Protein AF-A0A945E9T0-F1 (afdb_monomer_lite)

Sequence (57 aa):
EVRQKNGFTQEELGTNVGVSRQTIISIERYRYKPTLELAMKIAQKLNIKIEKLFYFE

Radius of gyration: 10.13 Å; chains: 1; bounding box: 22×21×26 Å

Foldseek 3Di:
DLCVVQVDDLQRLQVQLVHHSVVSVCVVVVNDDDDPSSLVSSCVSSVHDSVVRDDDD

Secondary structure (DSSP, 8-state):
-HHHHTT--HHHHHHHHTS-HHHHHHHHTTSS---HHHHHHHHHHTTS-GGGT----

Structure (mmCIF, N/CA/C/O backbone):
data_AF-A0A945E9T0-F1
#
_entry.id   AF-A0A945E9T0-F1
#
loop_
_atom_site.group_PDB
_atom_site.id
_atom_site.type_symbol
_atom_site.label_atom_id
_atom_site.label_alt_id
_atom_site.label_comp_id
_atom_site.label_asym_id
_atom_site.label_entity_id
_atom_site.label_seq_id
_atom_site.pdbx_PDB_ins_code
_atom_site.Cartn_x
_atom_site.Cartn_y
_atom_site.Cartn_z
_atom_site.occupancy
_atom_site.B_iso_or_equiv
_atom_site.auth_seq_id
_atom_site.auth_comp_id
_atom_site.auth_asym_id
_atom_site.auth_atom_id
_atom_site.pdbx_PDB_model_num
ATOM 1 N N . GLU A 1 1 ? -10.268 2.469 -5.096 1.00 75.75 1 GLU A N 1
ATOM 2 C CA . GLU A 1 1 ? -11.555 1.825 -4.727 1.00 75.75 1 GLU A CA 1
ATOM 3 C C . GLU A 1 1 ? -11.398 0.514 -3.960 1.00 75.75 1 GLU A C 1
ATOM 5 O O . GLU A 1 1 ? -12.033 0.356 -2.926 1.00 75.75 1 GLU A O 1
ATOM 10 N N . VAL A 1 2 ? -10.549 -0.418 -4.407 1.00 88.00 2 VAL A N 1
ATOM 11 C CA . VAL A 1 2 ? -10.380 -1.729 -3.747 1.00 88.00 2 VAL A CA 1
ATOM 12 C C . VAL A 1 2 ? -10.048 -1.624 -2.253 1.00 88.00 2 VAL A C 1
ATOM 14 O O . VAL A 1 2 ? -10.648 -2.320 -1.436 1.00 88.00 2 VAL A O 1
ATOM 17 N N . ARG A 1 3 ? -9.123 -0.729 -1.891 1.00 92.44 3 ARG A N 1
ATOM 18 C CA . ARG A 1 3 ? -8.746 -0.477 -0.495 1.00 92.44 3 ARG A CA 1
ATOM 19 C C . ARG A 1 3 ? -9.948 -0.087 0.372 1.00 92.44 3 ARG A C 1
ATOM 21 O O . ARG A 1 3 ? -10.125 -0.645 1.446 1.00 92.44 3 ARG A O 1
ATOM 28 N N . GLN A 1 4 ? -10.786 0.830 -0.117 1.00 90.00 4 GLN A N 1
ATOM 29 C CA . GLN A 1 4 ? -11.976 1.308 0.600 1.00 90.00 4 GLN A CA 1
ATOM 30 C C . GLN A 1 4 ? -13.008 0.190 0.794 1.00 90.00 4 GLN A C 1
ATOM 32 O O . GLN A 1 4 ? -13.582 0.082 1.870 1.00 90.00 4 GLN A O 1
ATOM 37 N N . LYS A 1 5 ? -13.193 -0.688 -0.204 1.00 90.81 5 LYS A N 1
ATOM 38 C CA . LYS A 1 5 ? -14.074 -1.868 -0.087 1.00 90.81 5 LYS A CA 1
ATOM 39 C C . LYS A 1 5 ? -13.608 -2.865 0.979 1.00 90.81 5 LYS A C 1
ATOM 41 O O . LYS A 1 5 ? -14.426 -3.598 1.513 1.00 90.81 5 LYS A O 1
ATOM 46 N N . ASN A 1 6 ? -12.313 -2.869 1.293 1.00 89.38 6 ASN A N 1
ATOM 47 C CA . ASN A 1 6 ? -11.723 -3.670 2.365 1.00 89.38 6 ASN A CA 1
ATOM 48 C C . ASN A 1 6 ? -11.667 -2.924 3.713 1.00 89.38 6 ASN A C 1
ATOM 50 O O . ASN A 1 6 ? -11.037 -3.407 4.645 1.00 89.38 6 ASN A O 1
ATOM 54 N N . GLY A 1 7 ? -12.283 -1.742 3.824 1.00 92.19 7 GLY A N 1
ATOM 55 C CA . GLY A 1 7 ? -12.349 -0.977 5.073 1.00 92.19 7 GLY A CA 1
ATOM 56 C C . GLY A 1 7 ? -11.045 -0.294 5.493 1.00 92.19 7 GLY A C 1
ATOM 57 O O . GLY A 1 7 ? -11.014 0.333 6.543 1.00 92.19 7 GLY A O 1
ATOM 58 N N . PHE A 1 8 ? -9.982 -0.361 4.688 1.00 94.00 8 PHE A N 1
ATOM 59 C CA . PHE A 1 8 ? -8.703 0.256 5.038 1.00 94.00 8 PHE A CA 1
ATOM 60 C C . PHE A 1 8 ? -8.669 1.736 4.677 1.00 94.00 8 PHE A C 1
ATOM 62 O O . PHE A 1 8 ? -9.029 2.119 3.561 1.00 94.00 8 PHE A O 1
ATOM 69 N N . THR A 1 9 ? -8.102 2.567 5.545 1.00 96.00 9 THR A N 1
ATOM 70 C CA . THR A 1 9 ? -7.531 3.872 5.187 1.00 96.00 9 THR A CA 1
ATOM 71 C C . THR A 1 9 ? -6.172 3.709 4.483 1.00 96.00 9 THR A C 1
ATOM 73 O O . THR A 1 9 ? -5.571 2.634 4.470 1.00 96.00 9 THR A O 1
ATOM 76 N N . GLN A 1 10 ? -5.669 4.769 3.837 1.00 95.88 10 GLN A N 1
ATOM 77 C CA . GLN A 1 10 ? -4.344 4.736 3.186 1.00 95.88 10 GLN A CA 1
ATOM 78 C C . GLN A 1 10 ? -3.211 4.579 4.201 1.00 95.88 10 GLN A C 1
ATOM 80 O O . GLN A 1 10 ? -2.190 3.968 3.900 1.00 95.88 10 GLN A O 1
ATOM 85 N N . GLU A 1 11 ? -3.395 5.157 5.384 1.00 97.06 11 GLU A N 1
ATOM 86 C CA . GLU A 1 11 ? -2.451 5.069 6.489 1.00 97.06 11 GLU A CA 1
ATOM 87 C C . GLU A 1 11 ? -2.402 3.653 7.050 1.00 97.06 11 GLU A C 1
ATOM 89 O O . GLU A 1 11 ? -1.326 3.069 7.104 1.00 97.06 11 GLU A O 1
ATOM 94 N N . GLU A 1 12 ? -3.557 3.051 7.347 1.00 96.56 12 GLU A N 1
ATOM 95 C CA . GLU A 1 12 ? -3.615 1.669 7.832 1.00 96.56 12 GLU A CA 1
ATOM 96 C C . GLU A 1 12 ? -3.036 0.684 6.823 1.00 96.56 12 GLU A C 1
ATOM 98 O O . GLU A 1 12 ? -2.274 -0.201 7.212 1.00 96.56 12 GLU A O 1
ATOM 103 N N . LEU A 1 13 ? -3.357 0.824 5.530 1.00 96.25 13 LEU A N 1
ATOM 104 C CA . LEU A 1 13 ? -2.770 -0.045 4.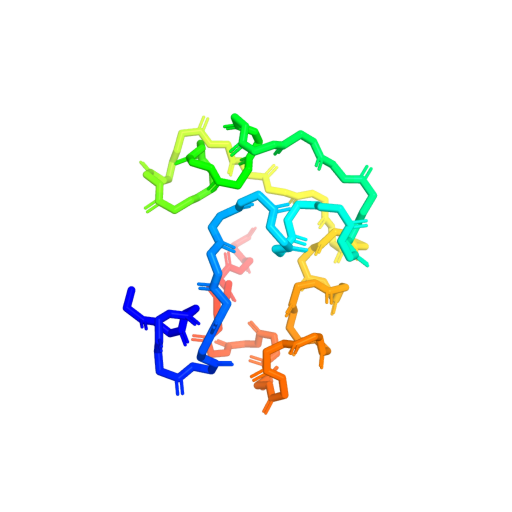511 1.00 96.25 13 LEU A CA 1
ATOM 105 C C . LEU A 1 13 ? -1.24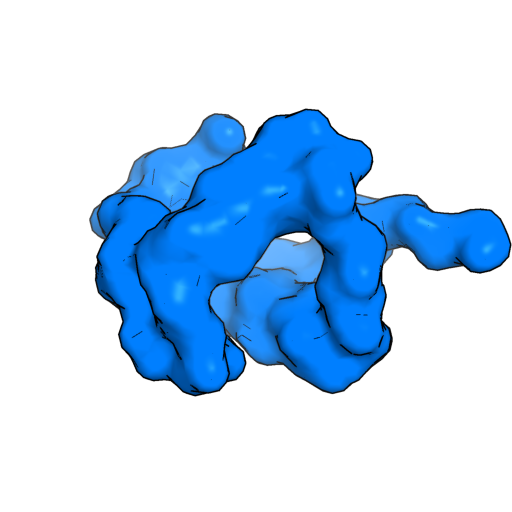9 0.132 4.457 1.00 96.25 13 LEU A C 1
ATOM 107 O O . LEU A 1 13 ? -0.535 -0.865 4.405 1.00 96.25 13 LEU A O 1
ATOM 111 N N . GLY A 1 14 ? -0.765 1.377 4.510 1.00 96.88 14 GLY A N 1
ATOM 112 C CA . GL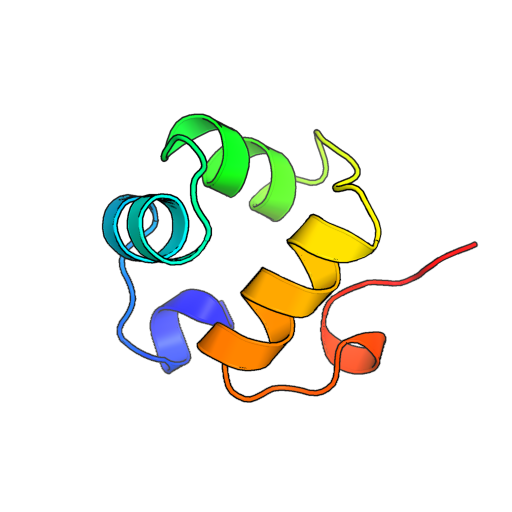Y A 1 14 ? 0.661 1.695 4.533 1.00 96.88 14 GLY A CA 1
ATOM 113 C C . GLY A 1 14 ? 1.369 1.025 5.705 1.00 96.88 14 GLY A C 1
ATOM 114 O O . GLY A 1 14 ? 2.291 0.237 5.495 1.00 96.88 14 GLY A O 1
ATOM 115 N N . THR A 1 15 ? 0.871 1.246 6.920 1.00 96.62 15 THR A N 1
ATOM 116 C CA . THR A 1 15 ? 1.392 0.631 8.147 1.00 96.62 15 THR A CA 1
ATOM 117 C C . THR A 1 15 ? 1.392 -0.897 8.059 1.00 96.62 15 THR A C 1
ATOM 119 O O . THR A 1 15 ? 2.391 -1.532 8.386 1.00 96.62 15 THR A O 1
ATOM 122 N N . ASN A 1 16 ? 0.319 -1.502 7.538 1.00 95.06 16 ASN A N 1
ATOM 123 C CA . ASN A 1 16 ? 0.204 -2.958 7.396 1.00 95.06 16 ASN A CA 1
ATOM 124 C C . ASN A 1 16 ? 1.189 -3.577 6.395 1.00 95.06 16 ASN A C 1
ATOM 126 O O . ASN A 1 16 ? 1.516 -4.759 6.529 1.00 95.06 16 ASN A O 1
ATOM 130 N N . VAL A 1 17 ? 1.621 -2.826 5.378 1.00 95.81 17 VAL A N 1
ATOM 131 C CA . VAL A 1 17 ? 2.570 -3.307 4.356 1.00 95.81 17 VAL A CA 1
ATOM 132 C C . VAL A 1 17 ? 3.977 -2.722 4.525 1.00 95.81 17 VAL A C 1
ATOM 134 O O . VAL A 1 17 ? 4.854 -3.006 3.710 1.00 95.81 17 VAL A O 1
ATOM 137 N N . GLY A 1 18 ? 4.210 -1.955 5.596 1.00 95.75 18 GLY A N 1
ATOM 138 C CA . GLY A 1 18 ? 5.517 -1.407 5.964 1.00 95.75 18 GLY A CA 1
ATOM 139 C C . GLY A 1 18 ? 5.956 -0.194 5.140 1.00 95.75 18 GLY A C 1
ATOM 140 O O . GLY A 1 18 ? 7.151 -0.000 4.935 1.00 95.75 18 GLY A O 1
ATOM 141 N N . VAL A 1 19 ? 5.017 0.611 4.635 1.00 96.81 19 VAL A N 1
ATOM 142 C CA . VAL A 1 19 ? 5.314 1.818 3.846 1.00 96.81 19 VAL A CA 1
ATOM 143 C C . VAL A 1 19 ? 4.531 3.027 4.339 1.00 96.81 19 VAL A C 1
ATOM 145 O O . VAL A 1 19 ? 3.515 2.915 5.019 1.00 96.81 19 VAL A O 1
ATOM 148 N N . SER A 1 20 ? 4.978 4.221 3.960 1.00 97.44 20 SER A N 1
ATOM 149 C CA . SER A 1 20 ? 4.265 5.446 4.316 1.00 97.44 20 SER A CA 1
ATOM 150 C C . SER A 1 20 ? 2.888 5.529 3.641 1.00 97.44 20 SER A C 1
ATOM 152 O O . SER A 1 20 ? 2.687 5.041 2.523 1.00 97.44 20 SER A O 1
ATOM 154 N N . ARG A 1 21 ? 1.960 6.271 4.261 1.00 96.94 21 ARG A N 1
ATOM 155 C CA . ARG A 1 21 ? 0.701 6.689 3.620 1.00 96.94 21 ARG A CA 1
ATOM 156 C C . ARG A 1 21 ? 0.946 7.320 2.242 1.00 96.94 21 ARG A C 1
ATOM 158 O O . ARG A 1 21 ? 0.192 7.071 1.304 1.00 96.94 21 ARG A O 1
ATOM 165 N N . GLN A 1 22 ? 2.010 8.114 2.105 1.00 97.25 22 GLN A N 1
ATOM 166 C CA . GLN A 1 22 ? 2.361 8.784 0.852 1.00 97.25 22 GLN A CA 1
ATOM 167 C C . GLN A 1 22 ? 2.745 7.786 -0.247 1.00 97.25 22 GLN A C 1
ATOM 169 O O . GLN A 1 22 ? 2.395 7.991 -1.409 1.00 97.25 22 GLN A O 1
ATOM 174 N N . THR A 1 23 ? 3.400 6.682 0.114 1.00 96.25 23 THR A N 1
ATOM 175 C CA . THR A 1 23 ? 3.707 5.582 -0.807 1.00 96.25 23 THR A CA 1
ATOM 176 C C . THR A 1 23 ? 2.418 4.957 -1.334 1.00 96.25 23 THR A C 1
ATOM 178 O O . THR A 1 23 ? 2.269 4.827 -2.546 1.00 96.25 23 THR A O 1
ATOM 181 N N . ILE A 1 24 ? 1.448 4.663 -0.458 1.00 96.25 24 ILE A N 1
ATOM 182 C CA . ILE A 1 24 ? 0.130 4.153 -0.873 1.00 96.25 24 ILE A CA 1
ATOM 183 C C . ILE A 1 24 ? -0.578 5.142 -1.805 1.00 96.25 24 ILE A C 1
ATOM 185 O O . ILE A 1 24 ? -1.068 4.736 -2.854 1.00 96.25 24 ILE A O 1
ATOM 189 N N . ILE A 1 25 ? -0.575 6.442 -1.484 1.00 95.94 25 ILE A N 1
ATOM 190 C CA . ILE A 1 25 ? -1.150 7.482 -2.356 1.00 95.94 25 ILE A CA 1
ATOM 191 C C . ILE A 1 25 ? -0.485 7.477 -3.737 1.00 95.94 25 ILE A C 1
ATOM 193 O O . ILE A 1 25 ? -1.169 7.599 -4.752 1.00 95.94 25 ILE A O 1
ATOM 197 N N . SER A 1 26 ? 0.843 7.374 -3.794 1.00 96.31 26 SER A N 1
ATOM 198 C CA . SER A 1 26 ? 1.576 7.353 -5.060 1.00 96.31 26 SER A CA 1
ATOM 199 C C . SER A 1 26 ? 1.271 6.103 -5.883 1.00 96.31 26 SER A C 1
ATOM 201 O O . SER A 1 26 ? 1.124 6.230 -7.096 1.00 96.31 26 SER A O 1
ATOM 203 N N . ILE A 1 27 ? 1.096 4.941 -5.245 1.00 94.06 27 ILE A N 1
ATOM 204 C CA . ILE A 1 27 ? 0.661 3.700 -5.908 1.00 94.06 27 ILE A CA 1
ATOM 205 C C . ILE A 1 27 ? -0.763 3.854 -6.454 1.00 94.06 27 ILE A C 1
ATOM 207 O O . ILE A 1 27 ? -0.992 3.615 -7.633 1.00 94.06 27 ILE A O 1
ATOM 211 N N . GLU A 1 28 ? -1.711 4.318 -5.632 1.00 92.81 28 GLU A N 1
ATOM 212 C CA . GLU A 1 28 ? -3.116 4.502 -6.040 1.00 92.81 28 GLU A CA 1
ATOM 213 C C . GLU A 1 28 ? -3.285 5.544 -7.158 1.00 92.81 28 GLU A C 1
ATOM 215 O O . GLU A 1 28 ? -4.266 5.505 -7.896 1.00 92.81 28 GLU A O 1
ATOM 220 N N . ARG A 1 29 ? -2.337 6.482 -7.285 1.00 94.00 29 ARG A N 1
ATOM 221 C CA . ARG A 1 29 ? -2.288 7.486 -8.359 1.00 94.00 29 ARG A CA 1
ATOM 222 C C . ARG A 1 29 ? -1.415 7.071 -9.546 1.00 94.00 29 ARG A C 1
ATOM 224 O O . ARG A 1 29 ? -1.152 7.917 -10.395 1.00 94.00 29 ARG A O 1
ATOM 231 N N . TYR A 1 30 ? -0.921 5.832 -9.584 1.00 90.31 30 TYR A N 1
ATOM 232 C CA . TYR A 1 30 ? -0.021 5.322 -10.629 1.00 90.31 30 TYR A CA 1
ATOM 233 C C . TYR A 1 30 ? 1.271 6.142 -10.811 1.00 90.31 30 TYR A C 1
ATOM 235 O O . TYR A 1 30 ? 1.902 6.111 -11.862 1.00 90.31 30 TYR A O 1
ATOM 243 N N . ARG A 1 31 ? 1.693 6.880 -9.776 1.00 92.62 31 ARG A N 1
ATOM 244 C CA . ARG A 1 31 ? 2.931 7.684 -9.768 1.00 92.62 31 ARG A CA 1
ATOM 245 C C . ARG A 1 31 ? 4.143 6.914 -9.250 1.00 92.62 31 ARG A C 1
ATOM 247 O O . ARG A 1 31 ? 5.250 7.438 -9.266 1.00 92.62 31 ARG A O 1
ATOM 254 N N . TYR A 1 32 ? 3.931 5.704 -8.744 1.00 90.25 32 TYR A N 1
ATOM 255 C CA . TYR A 1 32 ? 4.984 4.835 -8.241 1.00 90.25 32 TYR A CA 1
ATOM 256 C C . TYR A 1 32 ? 4.662 3.382 -8.583 1.00 90.25 32 TYR A C 1
ATOM 258 O O . TYR A 1 32 ? 3.596 2.887 -8.215 1.00 90.25 32 TYR A O 1
ATOM 266 N N . LYS A 1 33 ? 5.593 2.706 -9.267 1.00 91.12 33 LYS A N 1
ATOM 267 C CA . LYS A 1 33 ? 5.529 1.261 -9.511 1.00 91.12 33 LYS A CA 1
ATOM 268 C C . LYS A 1 33 ? 6.102 0.555 -8.272 1.00 91.12 33 LYS A C 1
ATOM 270 O O . LYS A 1 33 ? 7.295 0.709 -8.008 1.00 91.12 33 LYS A O 1
ATOM 275 N N . PRO A 1 34 ? 5.284 -0.163 -7.481 1.00 92.00 34 PRO A N 1
ATOM 276 C CA . PRO A 1 34 ? 5.789 -0.899 -6.330 1.00 92.00 34 PRO A CA 1
ATOM 277 C C . PRO A 1 34 ? 6.701 -2.045 -6.778 1.00 92.00 34 PRO A C 1
ATOM 279 O O . PRO A 1 34 ? 6.572 -2.563 -7.889 1.00 92.00 34 PRO A O 1
ATOM 282 N N . THR A 1 35 ? 7.598 -2.481 -5.893 1.00 93.81 35 THR A N 1
ATOM 283 C CA . THR A 1 35 ? 8.314 -3.749 -6.082 1.00 93.81 35 THR A CA 1
ATOM 284 C C . THR A 1 35 ? 7.326 -4.919 -6.061 1.00 93.81 35 THR A C 1
ATOM 286 O O . THR A 1 35 ? 6.234 -4.804 -5.494 1.00 93.81 35 THR A O 1
ATOM 289 N N . LEU A 1 36 ? 7.710 -6.064 -6.637 1.00 92.56 36 LEU A N 1
ATOM 290 C CA . LEU A 1 36 ? 6.876 -7.272 -6.607 1.00 92.56 36 LEU A CA 1
ATOM 291 C C . LEU A 1 36 ? 6.493 -7.650 -5.168 1.00 92.56 36 LEU A C 1
ATOM 293 O O . LEU A 1 36 ? 5.334 -7.935 -4.891 1.00 92.56 36 LEU A O 1
ATOM 297 N N . GLU A 1 37 ? 7.445 -7.568 -4.239 1.00 93.94 37 GLU A N 1
ATOM 298 C CA . GLU A 1 37 ? 7.212 -7.851 -2.823 1.00 93.94 37 GLU A CA 1
ATOM 299 C C . GLU A 1 37 ? 6.141 -6.931 -2.212 1.00 93.94 37 GLU A C 1
ATOM 301 O O . GLU A 1 37 ? 5.223 -7.401 -1.539 1.00 93.94 37 GLU A O 1
ATOM 306 N N . LEU A 1 38 ? 6.216 -5.620 -2.467 1.00 94.88 38 LEU A N 1
ATOM 307 C CA . LEU A 1 38 ? 5.234 -4.664 -1.954 1.00 94.88 38 LEU A CA 1
ATOM 308 C C . LEU A 1 38 ? 3.853 -4.890 -2.582 1.00 94.88 38 LEU A C 1
ATOM 310 O O . LEU A 1 38 ? 2.843 -4.874 -1.878 1.00 94.88 38 LEU A O 1
ATOM 314 N N . ALA A 1 39 ? 3.806 -5.155 -3.886 1.00 94.69 39 ALA A N 1
ATOM 315 C CA . ALA A 1 39 ? 2.573 -5.493 -4.583 1.00 94.69 39 ALA A CA 1
ATOM 316 C C . ALA A 1 39 ? 1.931 -6.776 -4.023 1.00 94.69 39 ALA A C 1
ATOM 318 O O . ALA A 1 39 ? 0.722 -6.803 -3.786 1.00 94.69 39 ALA A O 1
ATOM 319 N N . MET A 1 40 ? 2.733 -7.805 -3.726 1.00 94.50 40 MET A N 1
ATOM 320 C CA . MET A 1 40 ? 2.273 -9.036 -3.074 1.00 94.50 40 MET A CA 1
ATOM 321 C C . MET A 1 40 ? 1.727 -8.770 -1.669 1.00 94.50 40 MET A C 1
ATOM 323 O O . MET A 1 40 ? 0.641 -9.250 -1.346 1.00 94.50 40 MET A O 1
ATOM 327 N N . LYS A 1 41 ? 2.423 -7.971 -0.849 1.00 95.44 41 LYS A N 1
ATOM 328 C CA . LYS A 1 41 ? 1.951 -7.594 0.497 1.00 95.44 41 LYS A CA 1
ATOM 329 C C . LYS A 1 41 ? 0.612 -6.861 0.442 1.00 95.44 41 LYS A C 1
ATOM 331 O O . LYS A 1 41 ? -0.299 -7.191 1.198 1.00 95.44 41 LYS A O 1
ATOM 336 N N . ILE A 1 42 ? 0.467 -5.903 -0.476 1.00 95.31 42 ILE A N 1
ATOM 337 C CA . ILE A 1 42 ? -0.788 -5.168 -0.686 1.00 95.31 42 ILE A CA 1
ATOM 338 C C . ILE A 1 42 ? -1.906 -6.125 -1.112 1.00 95.31 42 ILE A C 1
ATOM 340 O O . ILE A 1 42 ? -2.993 -6.090 -0.539 1.00 95.31 42 ILE A O 1
ATOM 344 N N . ALA A 1 43 ? -1.635 -7.008 -2.072 1.00 95.12 43 ALA A N 1
ATOM 345 C CA . ALA A 1 43 ? -2.600 -7.984 -2.565 1.00 95.12 43 ALA A CA 1
ATOM 346 C C . ALA A 1 43 ? -3.093 -8.933 -1.462 1.00 95.12 43 ALA A C 1
ATOM 348 O O . ALA A 1 43 ? -4.299 -9.119 -1.297 1.00 95.12 43 ALA A O 1
ATOM 349 N N . GLN A 1 44 ? -2.174 -9.451 -0.643 1.00 94.38 44 GLN A N 1
ATOM 350 C CA . GLN A 1 44 ? -2.504 -10.289 0.511 1.00 94.38 44 GLN A CA 1
ATOM 351 C C . GLN A 1 44 ? -3.353 -9.541 1.542 1.00 94.38 44 GLN A C 1
ATOM 353 O O . GLN A 1 44 ? -4.360 -10.072 2.003 1.00 94.38 44 GLN A O 1
ATOM 358 N N . LYS A 1 45 ? -2.993 -8.295 1.884 1.00 94.44 45 LYS A N 1
ATOM 359 C CA . LYS A 1 45 ? -3.754 -7.496 2.860 1.00 94.44 45 LYS A CA 1
ATOM 360 C C . LYS A 1 45 ? -5.146 -7.115 2.374 1.00 94.44 45 LYS A C 1
ATOM 362 O O . LYS A 1 45 ? -6.060 -7.027 3.183 1.00 94.44 45 LYS A O 1
ATOM 367 N N . LEU A 1 46 ? -5.316 -6.931 1.069 1.00 93.88 46 LEU A N 1
ATOM 368 C CA . LEU A 1 46 ? -6.612 -6.663 0.446 1.00 93.88 46 LEU A CA 1
ATOM 369 C C . LEU A 1 46 ? -7.382 -7.943 0.080 1.00 93.88 46 LEU A C 1
ATOM 371 O O . LEU A 1 46 ? -8.432 -7.841 -0.549 1.00 93.88 46 LEU A O 1
ATOM 375 N N . ASN A 1 47 ? -6.853 -9.124 0.429 1.00 92.88 47 ASN A N 1
ATOM 376 C CA . ASN A 1 47 ? -7.395 -10.444 0.100 1.00 92.88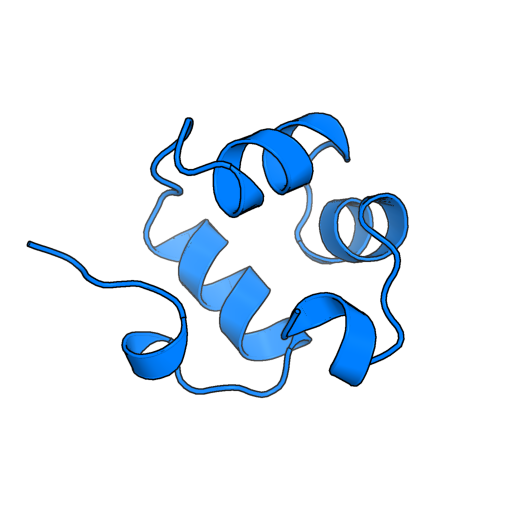 47 ASN A CA 1
ATOM 377 C C . ASN A 1 47 ? -7.805 -10.593 -1.379 1.00 92.88 47 ASN A C 1
ATOM 379 O O . ASN A 1 47 ? -8.859 -11.135 -1.720 1.00 92.88 47 ASN A O 1
ATOM 383 N N . ILE A 1 48 ? -6.982 -10.058 -2.280 1.00 92.75 48 ILE A N 1
ATOM 384 C CA . ILE A 1 48 ? -7.243 -10.041 -3.719 1.00 92.75 48 ILE A CA 1
ATOM 385 C C . ILE A 1 48 ? -6.015 -10.571 -4.446 1.00 92.75 48 ILE A C 1
ATOM 387 O O . ILE A 1 48 ? -4.880 -10.318 -4.057 1.00 92.75 48 ILE A O 1
ATOM 391 N N . LYS A 1 49 ? -6.243 -11.315 -5.532 1.00 92.62 49 LYS A N 1
ATOM 392 C CA . LYS A 1 49 ? -5.159 -11.798 -6.393 1.00 92.62 49 LYS A CA 1
ATOM 393 C C . LYS A 1 49 ? -4.340 -10.625 -6.927 1.00 92.62 49 LYS A C 1
ATOM 395 O O . LYS A 1 49 ? -4.910 -9.658 -7.425 1.00 92.62 49 LYS A O 1
ATOM 400 N N . ILE A 1 50 ? -3.015 -10.749 -6.887 1.00 91.38 50 ILE A N 1
ATOM 401 C CA . ILE A 1 50 ? -2.096 -9.696 -7.339 1.00 91.38 50 ILE A CA 1
ATOM 402 C C . ILE A 1 50 ? -2.367 -9.265 -8.788 1.00 91.38 50 ILE A C 1
ATOM 404 O O . ILE A 1 50 ? -2.376 -8.074 -9.068 1.00 91.38 50 ILE A O 1
ATOM 408 N N . GLU A 1 51 ? -2.724 -10.211 -9.656 1.00 90.81 51 GLU A N 1
ATOM 409 C CA . GLU A 1 51 ? -3.064 -10.000 -11.073 1.00 90.81 51 GLU A CA 1
ATOM 410 C C . GLU A 1 51 ? -4.307 -9.118 -11.277 1.00 90.81 51 GLU A C 1
ATOM 412 O O . GLU A 1 51 ? -4.489 -8.527 -12.334 1.00 90.81 51 GLU A O 1
ATOM 417 N N . LYS A 1 52 ? -5.184 -9.019 -10.266 1.00 89.88 52 LYS A N 1
ATOM 418 C CA . LYS A 1 52 ? -6.350 -8.120 -10.292 1.00 89.88 52 LYS A CA 1
ATOM 419 C C . LYS A 1 52 ? -6.018 -6.704 -9.820 1.00 89.88 52 LYS A C 1
ATOM 421 O O . LYS A 1 52 ? -6.846 -5.813 -9.984 1.00 89.88 52 LYS A O 1
ATOM 426 N N . LEU A 1 53 ? -4.866 -6.511 -9.174 1.00 88.00 53 LEU A N 1
ATOM 427 C CA . LEU A 1 53 ? -4.452 -5.231 -8.592 1.00 88.00 53 LEU A CA 1
ATOM 428 C C . LEU A 1 53 ? -3.335 -4.556 -9.372 1.00 88.00 53 LEU A C 1
ATOM 430 O O . LEU A 1 53 ? -3.310 -3.331 -9.452 1.00 88.00 53 LEU A O 1
ATOM 434 N N . PHE A 1 54 ? -2.417 -5.343 -9.919 1.00 88.56 54 PHE A N 1
ATOM 435 C CA . PHE A 1 54 ? -1.226 -4.857 -10.589 1.00 88.56 54 PHE A CA 1
ATOM 436 C C . PHE A 1 54 ? -1.047 -5.593 -11.909 1.00 88.56 54 PHE A C 1
ATOM 438 O O . PHE A 1 54 ? -1.161 -6.816 -11.970 1.00 88.56 54 PHE A O 1
ATOM 445 N N . TYR A 1 55 ? -0.714 -4.829 -12.944 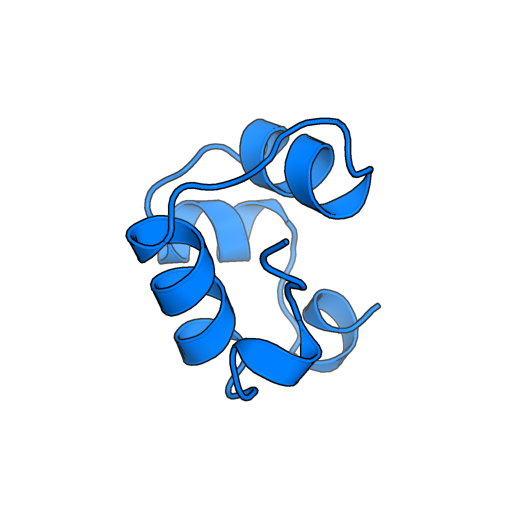1.00 83.81 55 TYR A N 1
ATOM 446 C CA . TYR A 1 55 ? -0.274 -5.348 -14.229 1.00 83.81 55 TYR A CA 1
ATOM 447 C C . TYR A 1 55 ? 1.244 -5.193 -14.295 1.00 83.81 55 TYR A C 1
ATOM 449 O O . TYR A 1 55 ? 1.772 -4.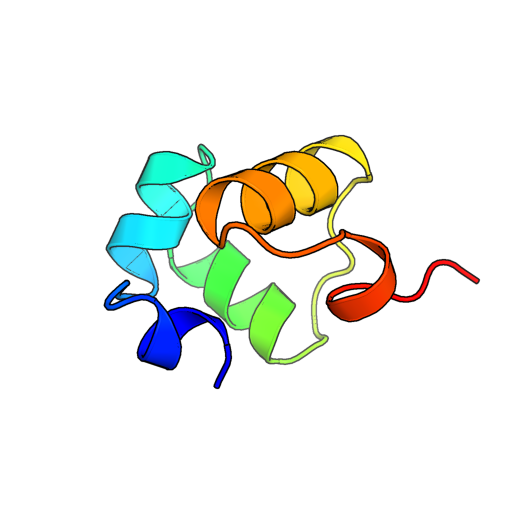092 -14.114 1.00 83.81 55 TYR A O 1
ATOM 457 N N . PHE A 1 56 ? 1.941 -6.306 -14.492 1.00 74.12 56 PHE A N 1
ATOM 458 C CA . PHE A 1 56 ? 3.381 -6.325 -14.709 1.00 74.12 56 PHE A CA 1
ATOM 459 C C . PHE A 1 56 ? 3.602 -6.574 -16.199 1.00 74.12 56 PHE A C 1
ATOM 461 O O . PHE A 1 56 ? 3.502 -7.710 -16.648 1.00 74.12 56 PHE A O 1
ATOM 468 N N . GLU A 1 57 ? 3.811 -5.495 -16.953 1.00 64.88 57 GLU A N 1
ATOM 469 C CA . GLU A 1 57 ? 4.524 -5.564 -18.235 1.00 64.88 57 GLU A CA 1
ATOM 470 C C . GLU A 1 57 ? 6.008 -5.850 -17.990 1.00 64.88 57 GLU A C 1
ATOM 472 O O . GLU A 1 57 ? 6.559 -5.272 -17.008 1.00 64.88 57 GLU A O 1
#

pLDDT: mean 92.41, std 5.76, range [64.88, 97.44]